Protein 1EMU (pdb70)

Nearest PDB structures (foldseek):
  1emu-assembly1_A  TM=1.008E+00  e=1.590E-19  Homo sapiens
  7y1p-assembly4_D  TM=9.997E-01  e=2.952E-17  Homo sapiens
  1dk8-assembly1_A-2  TM=9.848E-01  e=2.535E-17  Homo sapiens
  6c2y-assembly1_A  TM=7.657E-01  e=4.253E-05  Homo sapiens
  5he3-assembly1_A  TM=7.573E-01  e=3.843E-05  Bos taurus

Secondary structure (DSSP, 8-state):
-HHHHTTT-HHHHTTSHHHHHHHHHHHHHTT-THHHHHHHHHHHHHTS--SGGGHHHHHHHHHHHIIIIIISTTSHHHHTS-HHHHHHHHHHHHHT---TTTTHHHHHHHHHHIIIIIHHHHHTSHHHHHH-/--HHHHHHHHHHTS--

Structure (mmCIF, N/CA/C/O backbone):
data_1EMU
#
_entry.id   1EMU
#
_cell.length_a   30.600
_cell.length_b   69.980
_cell.length_c   71.960
_cell.angle_alpha   90.00
_cell.angle_beta   90.00
_cell.angle_gamma   90.00
#
_symmetry.space_group_name_H-M   'P 21 21 21'
#
loop_
_entity.id
_entity.type
_entity.pdbx_description
1 polymer AXIN
2 polymer 'ADENOMATOUS POLYPOSIS COLI PROTEIN'
3 non-polymer GLYCEROL
4 water water
#
loop_
_atom_site.group_PDB
_atom_site.id
_atom_site.type_symbol
_atom_site.label_atom_id
_atom_site.label_alt_id
_atom_site.label_comp_id
_atom_site.label_asym_id
_atom_site.label_entity_id
_atom_site.label_seq_id
_atom_site.pdbx_PDB_ins_code
_atom_site.Cartn_x
_atom_site.Cartn_y
_atom_site.Cartn_z
_atom_site.occupancy
_atom_site.B_iso_or_equiv
_atom_site.auth_seq_id
_atom_site.auth_comp_id
_atom_site.auth_asym_id
_atom_site.auth_atom_id
_atom_site.pdbx_PDB_model_num
ATOM 1 N N . PRO A 1 1 ? 19.116 23.255 73.839 1.00 41.62 117 PRO A N 1
ATOM 2 C CA . PRO A 1 1 ? 20.045 24.382 74.084 1.00 39.21 117 PRO A CA 1
ATOM 3 C C . PRO A 1 1 ? 19.772 25.492 73.077 1.00 37.76 117 PRO A C 1
ATOM 4 O O . PRO A 1 1 ? 19.757 25.257 71.872 1.00 35.36 117 PRO A O 1
ATOM 8 N N . PRO A 1 2 ? 19.554 26.722 73.562 1.00 35.84 118 PRO A N 1
ATOM 9 C CA . PRO A 1 2 ? 19.281 27.852 72.671 1.00 33.83 118 PRO A CA 1
ATOM 10 C C . PRO A 1 2 ? 20.251 27.985 71.497 1.00 31.09 118 PRO A C 1
ATOM 11 O O . PRO A 1 2 ? 19.826 28.144 70.355 1.00 27.90 118 PRO A O 1
ATOM 15 N N . TYR A 1 3 ? 21.549 27.917 71.787 1.00 27.75 119 TYR A N 1
ATOM 16 C CA . TYR A 1 3 ? 22.584 28.065 70.767 1.00 29.43 119 TYR A CA 1
ATOM 17 C C . TYR A 1 3 ? 22.430 27.111 69.594 1.00 29.01 119 TYR A C 1
ATOM 18 O O . TYR A 1 3 ? 22.839 27.419 68.467 1.00 26.49 119 TYR A O 1
ATOM 27 N N . LEU A 1 4 ? 21.840 25.951 69.852 1.00 27.92 120 LEU A N 1
ATOM 28 C CA . LEU A 1 4 ? 21.629 24.961 68.795 1.00 30.06 120 LEU A CA 1
ATOM 29 C C . LEU A 1 4 ? 20.463 25.364 67.915 1.00 27.64 120 LEU A C 1
ATOM 30 O O . LEU A 1 4 ? 20.466 25.135 66.703 1.00 29.01 120 LEU A O 1
ATOM 35 N N . LYS A 1 5 ? 19.461 25.959 68.536 1.00 25.08 121 LYS A N 1
ATOM 36 C CA . LYS A 1 5 ? 18.292 26.415 67.801 1.00 26.58 121 LYS A CA 1
ATOM 37 C C . LYS A 1 5 ? 18.683 27.554 66.858 1.00 24.70 121 LYS A C 1
ATOM 38 O O . LYS A 1 5 ? 18.145 27.671 65.758 1.00 26.17 121 LYS A O 1
ATOM 44 N N . TRP A 1 6 ? 19.625 28.390 67.284 1.00 22.30 122 TRP A N 1
ATOM 45 C CA . TRP A 1 6 ? 20.049 29.515 66.456 1.00 19.25 122 TRP A CA 1
ATOM 46 C C . TRP A 1 6 ? 20.664 29.065 65.135 1.00 20.20 122 TRP A C 1
ATOM 47 O O . TRP A 1 6 ? 20.661 29.815 64.156 1.00 19.86 122 TRP A O 1
ATOM 58 N N . ALA A 1 7 ? 21.191 27.844 65.104 1.00 19.38 123 ALA A N 1
ATOM 59 C CA . ALA A 1 7 ? 21.812 27.319 63.891 1.00 21.15 123 ALA A CA 1
ATOM 60 C C . ALA A 1 7 ? 20.784 26.677 62.962 1.00 24.69 123 ALA A C 1
ATOM 61 O O . ALA A 1 7 ? 21.118 26.256 61.857 1.00 25.94 123 ALA A O 1
ATOM 63 N N . GLU A 1 8 ? 19.533 26.616 63.410 1.00 24.75 124 GLU A N 1
ATOM 64 C CA . GLU A 1 8 ? 18.459 26.027 62.614 1.00 27.37 124 GLU A CA 1
ATOM 65 C C . GLU A 1 8 ? 17.692 27.052 61.777 1.00 27.38 124 GLU A C 1
ATOM 66 O O . GLU A 1 8 ? 17.062 26.696 60.780 1.00 25.19 124 GLU A O 1
ATOM 72 N N . SER A 1 9 ? 17.743 28.319 62.181 1.00 23.85 125 SER A N 1
ATOM 73 C CA . SER A 1 9 ? 17.064 29.390 61.449 1.00 22.94 125 SER A CA 1
ATOM 74 C C . SER A 1 9 ? 17.459 30.763 61.975 1.00 21.00 125 SER A C 1
ATOM 75 O O . SER A 1 9 ? 17.707 30.935 63.167 1.00 19.65 125 SER A O 1
ATOM 79 N N . LEU A 1 10 ? 17.512 31.739 61.078 1.00 22.73 126 LEU A N 1
ATOM 80 C CA . LEU A 1 10 ? 17.857 33.097 61.463 1.00 23.10 126 LEU A CA 1
ATOM 81 C C . LEU A 1 10 ? 16.776 33.649 62.393 1.00 24.29 126 LEU A C 1
ATOM 82 O O . LEU A 1 10 ? 17.062 34.440 63.299 1.00 25.32 126 LEU A O 1
ATOM 87 N N . HIS A 1 11 ? 15.536 33.231 62.164 1.00 25.19 127 HIS A N 1
ATOM 88 C CA . HIS A 1 11 ? 14.420 33.684 62.985 1.00 28.77 127 HIS A CA 1
ATOM 89 C C . HIS A 1 11 ? 14.536 33.202 64.422 1.00 25.72 127 HIS A C 1
ATOM 90 O O . HIS A 1 11 ? 14.097 33.875 65.348 1.00 23.32 127 HIS A O 1
ATOM 97 N N . SER A 1 12 ? 15.138 32.035 64.605 1.00 24.18 128 SER A N 1
ATOM 98 C CA . SER A 1 12 ? 15.332 31.502 65.944 1.00 25.64 128 SER A CA 1
ATOM 99 C C . SER A 1 12 ? 16.421 32.310 66.643 1.00 24.45 128 SER A C 1
ATOM 100 O O . SER A 1 12 ? 16.317 32.624 67.827 1.00 22.05 128 SER A O 1
ATOM 103 N N . LEU A 1 13 ? 17.466 32.651 65.897 1.00 22.86 129 LEU A N 1
ATOM 104 C CA . LEU A 1 13 ? 18.566 33.430 66.446 1.00 23.13 129 LEU A CA 1
ATOM 105 C C . LEU A 1 13 ? 18.080 34.802 66.895 1.00 23.52 129 LEU A C 1
ATOM 106 O O . LEU A 1 13 ? 18.368 35.238 68.011 1.00 24.96 129 LEU A O 1
ATOM 111 N N . LEU A 1 14 ? 17.328 35.469 66.026 1.00 20.95 130 LEU A N 1
ATOM 112 C CA . LEU A 1 14 ? 16.815 36.811 66.307 1.00 25.25 130 LEU A CA 1
ATOM 113 C C . LEU A 1 14 ? 15.618 36.868 67.254 1.00 24.52 130 LEU A C 1
ATOM 114 O O . LEU A 1 14 ? 15.034 37.933 67.465 1.00 23.76 130 LEU A O 1
ATOM 119 N N . ASP A 1 15 ? 15.251 35.727 67.824 1.00 27.02 131 ASP A N 1
ATOM 120 C CA . ASP A 1 15 ? 14.132 35.675 68.760 1.00 27.42 131 ASP A CA 1
ATOM 121 C C . ASP A 1 15 ? 14.668 35.430 70.165 1.00 26.90 131 ASP A C 1
ATOM 122 O O . ASP A 1 15 ? 13.912 35.217 71.111 1.00 25.72 131 ASP A O 1
ATOM 127 N N . ASP A 1 16 ? 15.990 35.479 70.282 1.00 25.50 132 ASP A N 1
ATOM 128 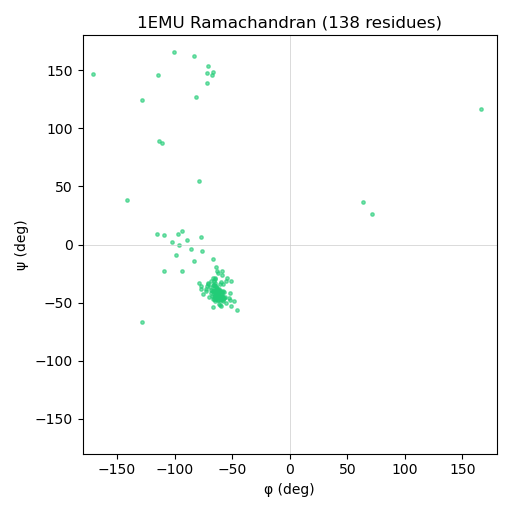C CA . ASP A 1 16 ? 16.687 35.257 71.539 1.00 26.91 132 ASP A CA 1
ATOM 129 C C . ASP A 1 16 ? 17.632 36.436 71.762 1.00 24.85 132 ASP A C 1
ATOM 130 O O . ASP A 1 16 ? 18.465 36.729 70.912 1.00 23.91 132 ASP A O 1
ATOM 135 N N . GLN A 1 17 ? 17.511 37.110 72.901 1.00 25.62 133 GLN A N 1
ATOM 136 C CA . GLN A 1 17 ? 18.368 38.256 73.174 1.00 26.34 133 GLN A CA 1
ATOM 137 C C . GLN A 1 17 ? 19.851 37.932 73.306 1.00 26.09 133 GLN A C 1
ATOM 138 O O . GLN A 1 17 ? 20.700 38.782 73.022 1.00 26.16 133 GLN A O 1
ATOM 144 N N . ASP A 1 18 ? 20.174 36.719 73.742 1.00 21.85 134 ASP A N 1
ATOM 145 C CA . ASP A 1 18 ? 21.575 36.332 73.853 1.00 22.75 134 ASP A CA 1
ATOM 146 C C . ASP A 1 18 ? 22.083 36.119 72.432 1.00 19.68 134 ASP A C 1
ATOM 147 O O . ASP A 1 18 ? 23.222 36.451 72.107 1.00 19.76 134 ASP A O 1
ATOM 152 N N . GLY A 1 19 ? 21.226 35.550 71.592 1.00 19.05 135 GLY A N 1
ATOM 153 C CA . GLY A 1 19 ? 21.603 35.305 70.213 1.00 19.71 135 GLY A CA 1
ATOM 154 C C . GLY A 1 19 ? 21.806 36.618 69.485 1.00 18.85 135 GLY A C 1
ATOM 155 O O . GLY A 1 19 ? 22.777 36.794 68.748 1.00 18.23 135 GLY A O 1
ATOM 156 N N . ILE A 1 20 ? 20.880 37.547 69.696 1.00 18.28 136 ILE A N 1
ATOM 157 C CA . ILE A 1 20 ? 20.956 38.858 69.060 1.00 19.36 136 ILE A CA 1
ATOM 158 C C . ILE A 1 20 ? 22.240 39.573 69.474 1.00 19.96 136 ILE A C 1
ATOM 159 O O . ILE A 1 20 ? 22.956 40.112 68.636 1.00 18.79 136 ILE A O 1
ATOM 164 N N . SER A 1 21 ? 22.528 39.572 70.773 1.00 19.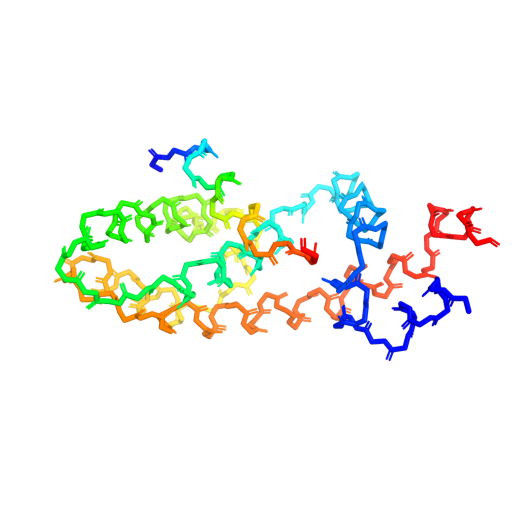05 137 SER A N 1
ATOM 165 C CA . SER A 1 21 ? 23.728 40.221 71.292 1.00 19.94 137 SER A CA 1
ATOM 166 C C . SER A 1 21 ? 25.008 39.659 70.682 1.00 18.92 137 SER A C 1
ATOM 167 O O . SER A 1 21 ? 25.888 40.415 70.267 1.00 19.67 137 SER A O 1
ATOM 170 N N . LEU A 1 22 ? 25.115 38.333 70.648 1.00 18.10 138 LEU A N 1
ATOM 171 C CA . LEU A 1 22 ? 26.287 37.673 70.083 1.00 20.86 138 LEU A CA 1
ATOM 172 C C . LEU A 1 22 ? 26.411 37.973 68.598 1.00 17.07 138 LEU A C 1
ATOM 173 O O . LEU A 1 22 ? 27.488 38.299 68.097 1.00 20.43 138 LEU A O 1
ATOM 178 N N . PHE A 1 23 ? 25.296 37.856 67.893 1.00 16.92 139 PHE A N 1
ATOM 179 C CA . PHE A 1 23 ? 25.302 38.102 66.463 1.00 15.15 139 PHE A CA 1
ATOM 180 C C . PHE A 1 23 ? 25.656 39.557 66.166 1.00 16.22 139 PHE A C 1
ATOM 181 O O . PHE A 1 23 ? 26.434 39.829 65.257 1.00 15.09 139 PHE A O 1
ATOM 189 N N . ARG A 1 24 ? 25.111 40.498 66.934 1.00 15.76 140 ARG A N 1
ATOM 190 C CA . ARG A 1 24 ? 25.434 41.895 66.673 1.00 16.55 140 ARG A CA 1
ATOM 191 C C . ARG A 1 24 ? 26.915 42.180 66.943 1.00 17.13 140 ARG A C 1
ATOM 192 O O . ARG A 1 24 ? 27.528 42.991 66.251 1.00 18.17 140 ARG A O 1
ATOM 200 N N . THR A 1 25 ? 27.488 41.518 67.946 1.00 16.16 141 THR A N 1
ATOM 201 C CA . THR A 1 25 ? 28.905 41.696 68.263 1.00 17.52 141 THR A CA 1
ATOM 202 C C . THR A 1 25 ? 29.733 41.259 67.053 1.00 18.08 141 THR A C 1
ATOM 203 O O . THR A 1 25 ? 30.678 41.937 66.642 1.00 15.74 141 THR A O 1
ATOM 207 N N . PHE A 1 26 ? 29.363 40.118 66.484 1.00 15.63 142 PHE A N 1
ATOM 208 C CA . PHE A 1 26 ? 30.036 39.591 65.306 1.00 17.30 142 PHE A CA 1
ATOM 209 C C . PHE A 1 26 ? 29.908 40.582 64.144 1.00 17.66 142 PHE A C 1
ATOM 210 O O . PHE A 1 26 ? 30.891 40.897 63.478 1.00 18.72 142 PHE A O 1
ATOM 218 N N . LEU A 1 27 ? 28.691 41.068 63.901 1.00 13.37 143 LEU A N 1
ATOM 219 C CA . LEU A 1 27 ? 28.458 42.011 62.814 1.00 14.42 143 LEU A CA 1
ATOM 220 C C . LEU A 1 27 ? 29.237 43.304 63.023 1.00 15.46 143 LEU A C 1
ATOM 221 O O . LEU A 1 27 ? 29.766 43.886 62.076 1.00 15.73 143 LEU A O 1
ATOM 226 N N . LYS A 1 28 ? 29.295 43.759 64.268 1.00 17.36 144 LYS A N 1
ATOM 227 C CA . LYS A 1 28 ? 30.017 44.984 64.576 1.00 18.45 144 LYS A CA 1
ATOM 228 C C . LYS A 1 28 ? 31.485 44.818 64.198 1.00 16.77 144 LYS A C 1
ATOM 229 O O . LYS A 1 28 ? 32.073 45.700 63.583 1.00 15.83 144 LYS A O 1
ATOM 235 N N . GLN A 1 29 ? 32.072 43.682 64.562 1.00 15.56 145 GLN A N 1
ATOM 236 C CA . GLN A 1 29 ? 33.474 43.438 64.253 1.00 20.26 145 GLN A CA 1
ATOM 237 C C . GLN A 1 29 ? 33.704 43.352 62.751 1.00 19.71 145 GLN A C 1
ATOM 238 O O . GLN A 1 29 ? 34.782 43.689 62.266 1.00 18.04 145 GLN A O 1
ATOM 244 N N . GLU A 1 30 ? 32.685 42.907 62.019 1.00 16.33 146 GLU A N 1
ATOM 245 C CA . GLU A 1 30 ? 32.775 42.793 60.567 1.00 17.73 146 GLU A CA 1
ATOM 246 C C . GLU A 1 30 ? 32.349 44.090 59.880 1.00 17.95 146 GLU A C 1
ATOM 247 O O . GLU A 1 30 ? 32.274 44.158 58.653 1.00 17.95 146 GLU A O 1
ATOM 253 N N . GLY A 1 31 ? 32.056 45.110 60.681 1.00 14.05 147 GLY A N 1
ATOM 254 C CA . GLY A 1 31 ? 31.666 46.400 60.138 1.00 13.53 147 GLY A CA 1
ATOM 255 C C . GLY A 1 31 ? 30.298 46.505 59.483 1.00 17.52 147 GLY A C 1
ATOM 256 O O . GLY A 1 31 ? 30.096 47.364 58.629 1.00 20.02 147 GLY A O 1
ATOM 257 N N . CYS A 1 32 ? 29.349 45.660 59.874 1.00 16.36 148 CYS A N 1
ATOM 258 C CA . CYS A 1 32 ? 28.021 45.729 59.268 1.00 17.17 148 CYS A CA 1
ATOM 259 C C . CYS A 1 32 ? 26.856 45.507 60.224 1.00 16.86 148 CYS A C 1
ATOM 260 O O . CYS A 1 32 ? 25.862 44.871 59.867 1.00 14.13 148 CYS A O 1
ATOM 263 N N . ALA A 1 33 ? 26.971 46.030 61.439 1.00 14.73 149 ALA A N 1
ATOM 264 C CA . ALA A 1 33 ? 25.895 45.884 62.414 1.00 17.77 149 ALA A CA 1
ATOM 265 C C . ALA A 1 33 ? 24.624 46.588 61.925 1.00 15.56 149 ALA A C 1
ATOM 266 O O . ALA A 1 33 ? 23.515 46.262 62.361 1.00 13.42 149 ALA A O 1
ATOM 268 N N . ASP A 1 34 ? 24.777 47.554 61.022 1.00 15.09 150 ASP A N 1
ATOM 269 C CA . ASP A 1 34 ? 23.615 48.274 60.491 1.00 14.92 150 ASP A CA 1
ATOM 270 C C . ASP A 1 34 ? 22.584 47.316 59.899 1.00 16.25 150 ASP A C 1
ATOM 271 O O . ASP A 1 34 ? 21.386 47.593 59.925 1.00 16.56 150 ASP A O 1
ATOM 276 N N . LEU A 1 35 ? 23.045 46.194 59.354 1.00 13.82 151 LEU A N 1
ATOM 277 C CA . LEU A 1 35 ? 22.126 45.227 58.762 1.00 16.52 151 LEU A CA 1
ATOM 278 C C . LEU A 1 35 ? 21.082 44.767 59.776 1.00 17.06 151 LEU A C 1
ATOM 279 O O . LEU A 1 35 ? 19.891 44.720 59.478 1.00 14.32 151 LEU A O 1
ATOM 284 N N . LEU A 1 36 ? 21.540 44.441 60.980 1.00 14.85 152 LEU A N 1
ATOM 285 C CA . LEU A 1 36 ? 20.654 43.961 62.033 1.00 14.59 152 LEU A CA 1
ATOM 286 C C . LEU A 1 36 ? 19.830 45.086 62.649 1.00 12.90 152 LEU A C 1
ATOM 287 O O . LEU A 1 36 ? 18.637 44.916 62.905 1.00 11.96 152 LEU A O 1
ATOM 292 N N . ASP A 1 37 ? 20.458 46.235 62.892 1.00 14.07 153 ASP A N 1
ATOM 293 C CA . ASP A 1 37 ? 19.737 47.372 63.465 1.00 15.78 153 ASP A CA 1
ATOM 294 C C . ASP A 1 37 ? 18.574 47.757 62.554 1.00 13.99 153 ASP A C 1
ATOM 295 O O . ASP A 1 37 ? 17.466 48.015 63.022 1.00 14.46 153 ASP A O 1
ATOM 300 N N . PHE A 1 38 ? 18.838 47.802 61.252 1.00 11.15 154 PHE A N 1
ATOM 301 C CA . PHE A 1 38 ? 17.810 48.154 60.273 1.00 13.34 154 PHE A CA 1
ATOM 302 C C . PHE A 1 38 ? 16.681 47.132 60.292 1.00 12.01 154 PHE A C 1
ATOM 303 O O . PHE A 1 38 ? 15.504 47.487 60.225 1.00 16.27 154 PHE A O 1
ATOM 311 N N . TRP A 1 39 ? 17.044 45.857 60.377 1.00 13.83 155 TRP A N 1
ATOM 312 C CA . TRP A 1 39 ? 16.050 44.795 60.393 1.00 15.00 155 TRP A CA 1
ATOM 313 C C . TRP A 1 39 ? 15.087 45.011 61.556 1.00 15.91 155 TRP A C 1
ATOM 314 O O . TRP A 1 39 ? 13.868 44.935 61.392 1.00 12.60 155 TRP A O 1
ATOM 325 N N . PHE A 1 40 ? 15.630 45.286 62.737 1.00 16.12 156 PHE A N 1
ATOM 326 C CA . PHE A 1 40 ? 14.774 45.512 63.897 1.00 12.52 156 PHE A CA 1
ATOM 327 C C . PHE A 1 40 ? 14.016 46.824 63.811 1.00 15.22 156 PHE A C 1
ATOM 328 O O . PHE A 1 40 ? 12.890 46.922 64.299 1.00 14.56 156 PHE A O 1
ATOM 336 N N . ALA A 1 41 ? 14.627 47.836 63.198 1.00 10.81 157 ALA A N 1
ATOM 337 C CA . ALA A 1 41 ? 13.961 49.128 63.061 1.00 14.30 157 ALA A CA 1
ATOM 338 C C . ALA A 1 41 ? 12.706 49.004 62.198 1.00 15.42 157 ALA A C 1
ATOM 339 O O . ALA A 1 41 ? 11.689 49.643 62.477 1.00 13.95 157 ALA A O 1
ATOM 341 N N . CYS A 1 42 ? 12.773 48.194 61.143 1.00 13.18 158 CYS A N 1
ATOM 342 C CA . CYS A 1 42 ? 11.609 48.021 60.275 1.00 16.52 158 CYS A CA 1
ATOM 343 C C . CYS A 1 42 ? 10.490 47.354 61.067 1.00 16.41 158 CYS A C 1
ATOM 344 O O . CYS A 1 42 ? 9.327 47.759 60.990 1.00 17.94 158 CYS A O 1
ATOM 347 N N . THR A 1 43 ? 10.850 46.336 61.838 1.00 14.08 159 THR A N 1
ATOM 348 C CA . THR A 1 43 ? 9.879 45.623 62.658 1.00 17.03 159 THR A CA 1
ATOM 349 C C . THR A 1 43 ? 9.245 46.578 63.672 1.00 18.00 159 THR A C 1
ATOM 350 O O . THR A 1 43 ? 8.026 46.565 63.875 1.00 16.37 159 THR A O 1
ATOM 354 N N . GLY A 1 44 ? 10.073 47.407 64.306 1.00 14.13 160 GLY A N 1
ATOM 355 C CA . GLY A 1 44 ? 9.559 48.353 65.286 1.00 18.03 160 GLY A CA 1
ATOM 356 C C . GLY A 1 44 ? 8.645 49.392 64.659 1.00 21.08 160 GLY A C 1
ATOM 357 O O . GLY A 1 44 ? 7.618 49.773 65.230 1.00 17.62 160 GLY A O 1
ATOM 358 N N . PHE A 1 45 ? 9.016 49.862 63.475 1.00 19.15 161 PHE A N 1
ATOM 359 C CA . PHE A 1 45 ? 8.205 50.853 62.788 1.00 17.19 161 PHE A CA 1
ATOM 360 C C . PHE A 1 45 ? 6.851 50.266 62.413 1.00 14.92 161 PHE A C 1
ATOM 361 O O . PHE A 1 45 ? 5.803 50.869 62.658 1.00 16.73 161 PHE A O 1
ATOM 369 N N . ARG A 1 46 ? 6.883 49.082 61.818 1.00 12.60 162 ARG A N 1
ATOM 370 C CA . ARG A 1 46 ? 5.663 48.429 61.369 1.00 16.70 162 ARG A CA 1
ATOM 371 C C . ARG A 1 46 ? 4.627 48.179 62.463 1.00 17.69 162 ARG A C 1
ATOM 372 O O . ARG A 1 46 ? 3.427 48.245 62.193 1.00 17.91 162 ARG A O 1
ATOM 380 N N . LYS A 1 47 ? 5.071 47.900 63.690 1.00 15.76 163 LYS A N 1
ATOM 381 C CA . LYS A 1 47 ? 4.125 47.630 64.775 1.00 17.29 163 LYS A CA 1
ATOM 382 C C . LYS A 1 47 ? 3.431 48.870 65.338 1.00 20.03 163 LYS A C 1
ATOM 383 O O . LYS A 1 47 ? 2.546 48.758 66.184 1.00 18.37 163 LYS A O 1
ATOM 389 N N . LEU A 1 48 ? 3.828 50.050 64.874 1.00 18.61 164 LEU A N 1
ATOM 390 C CA . LEU A 1 48 ? 3.193 51.281 65.329 1.00 19.98 164 LEU A CA 1
ATOM 391 C C . L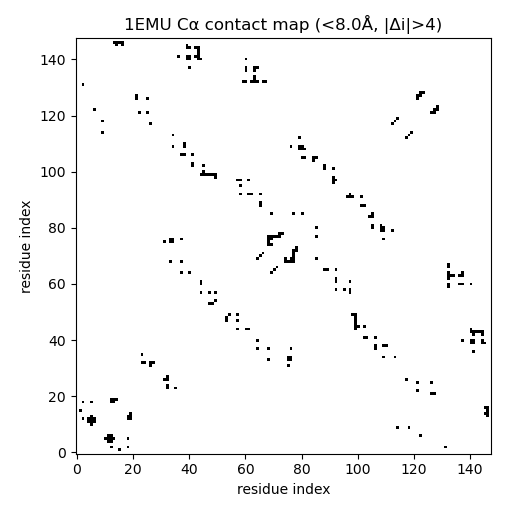EU A 1 48 ? 1.908 51.439 64.525 1.00 21.23 164 LEU A C 1
ATOM 392 O O . LEU A 1 48 ? 1.930 51.390 63.294 1.00 20.56 164 LEU A O 1
ATOM 397 N N . GLU A 1 49 ? 0.791 51.624 65.215 1.00 21.59 165 GLU A N 1
ATOM 398 C CA . GLU A 1 49 ? -0.486 51.778 64.530 1.00 23.56 165 GLU A CA 1
ATOM 399 C C . GLU A 1 49 ? -0.611 53.120 63.829 1.00 20.44 165 GLU A C 1
ATOM 400 O O . GLU A 1 49 ? -0.217 54.151 64.371 1.00 18.88 165 GLU A O 1
ATOM 406 N N . PRO A 1 50 ? -1.179 53.123 62.610 1.00 21.04 166 PRO A N 1
ATOM 407 C CA . PRO A 1 50 ? -1.372 54.327 61.801 1.00 22.61 166 PRO A CA 1
ATOM 408 C C . PRO A 1 50 ? -2.564 55.186 62.217 1.00 24.61 166 PRO A C 1
ATOM 409 O O . PRO A 1 50 ? -3.427 55.479 61.392 1.00 26.62 166 PRO A O 1
ATOM 413 N N . CYS A 1 51 ? -2.621 55.574 63.485 1.00 25.44 167 CYS A N 1
ATOM 414 C CA . CYS A 1 51 ? -3.710 56.419 63.974 1.00 25.73 167 CYS A CA 1
ATOM 415 C C . CYS A 1 51 ? -3.226 57.863 64.062 1.00 26.84 167 CYS A C 1
ATOM 416 O O . CYS A 1 51 ? -2.024 58.124 64.002 1.00 21.07 167 CYS A O 1
ATOM 419 N N . ASP A 1 52 ? -4.156 58.808 64.202 1.00 25.75 168 ASP A N 1
ATOM 420 C CA . ASP A 1 52 ? -3.791 60.226 64.290 1.00 26.98 168 ASP A CA 1
ATOM 421 C C . ASP A 1 52 ? -2.751 60.533 65.361 1.00 23.85 168 ASP A C 1
ATOM 422 O O . ASP A 1 52 ? -1.800 61.266 65.126 1.00 22.18 168 ASP A O 1
ATOM 427 N N . SER A 1 53 ? -2.958 59.978 66.546 1.00 24.58 169 SER A N 1
ATOM 428 C CA . SER A 1 53 ? -2.061 60.208 67.669 1.00 25.12 169 SER A CA 1
ATOM 429 C C . SER A 1 53 ? -0.611 59.783 67.420 1.00 23.69 169 SER A C 1
ATOM 430 O O . SER A 1 53 ? 0.305 60.324 68.036 1.00 24.68 169 SER A O 1
ATOM 434 N N . ASN A 1 54 ? -0.407 58.817 66.526 1.00 21.07 170 ASN A N 1
ATOM 435 C CA . ASN A 1 54 ? 0.941 58.327 66.209 1.00 22.01 170 ASN A CA 1
ATOM 436 C C . ASN A 1 54 ? 1.531 58.934 64.934 1.00 22.27 170 ASN A C 1
ATOM 437 O O . ASN A 1 54 ? 2.703 58.729 64.638 1.00 20.29 170 ASN A O 1
ATOM 442 N N . GLU A 1 55 ? 0.714 59.666 64.184 1.00 25.85 171 GLU A N 1
ATOM 443 C CA . GLU A 1 55 ? 1.143 60.256 62.915 1.00 27.15 171 GLU A CA 1
ATOM 444 C C . GLU A 1 55 ? 2.504 60.963 62.919 1.00 27.96 171 GLU A C 1
ATOM 445 O O . GLU A 1 55 ? 3.391 60.629 62.131 1.00 23.78 171 GLU A O 1
ATOM 451 N N . GLU A 1 56 ? 2.667 61.941 63.804 1.00 27.39 172 GLU A N 1
ATOM 452 C CA . GLU A 1 56 ? 3.919 62.679 63.876 1.00 27.55 172 GLU A CA 1
ATOM 453 C C . GLU A 1 56 ? 5.109 61.797 64.252 1.00 25.91 172 GLU A C 1
ATOM 454 O O . GLU A 1 56 ? 6.186 61.929 63.670 1.00 25.11 172 GLU A O 1
ATOM 460 N N . LYS A 1 57 ? 4.922 60.898 65.215 1.00 21.65 173 LYS A N 1
ATOM 461 C CA . LYS A 1 57 ? 6.012 60.010 65.611 1.00 21.96 173 LYS A CA 1
ATOM 462 C C . LYS A 1 57 ? 6.391 59.090 64.451 1.00 21.81 173 LYS A C 1
ATOM 463 O O . LYS A 1 57 ? 7.574 58.877 64.165 1.00 19.02 173 LYS A O 1
ATOM 469 N N . ARG A 1 58 ? 5.383 58.544 63.780 1.00 18.99 174 ARG A N 1
ATOM 470 C CA . ARG A 1 58 ? 5.639 57.646 62.665 1.00 19.95 174 ARG A CA 1
ATOM 471 C C . ARG A 1 58 ? 6.377 58.321 61.511 1.00 18.92 174 ARG A C 1
ATOM 472 O O . ARG A 1 58 ? 7.281 57.727 60.922 1.00 19.76 174 ARG A O 1
ATOM 480 N N . LEU A 1 59 ? 6.007 59.557 61.189 1.00 17.90 175 LEU A N 1
ATOM 481 C CA . LEU A 1 59 ? 6.680 60.274 60.105 1.00 19.86 175 LEU A CA 1
ATOM 482 C C . LEU A 1 59 ? 8.144 60.539 60.461 1.00 20.11 175 LEU A C 1
ATOM 483 O O . LEU A 1 59 ? 9.039 60.343 59.632 1.00 18.32 175 LEU A O 1
ATOM 488 N N . LYS A 1 60 ? 8.388 60.984 61.692 1.00 20.25 176 LYS A N 1
ATOM 489 C CA . LYS A 1 60 ? 9.750 61.250 62.151 1.00 22.90 176 LYS A CA 1
ATOM 490 C C . LYS A 1 60 ? 10.572 59.964 62.149 1.00 21.96 176 LYS A C 1
ATOM 491 O O . LYS A 1 60 ? 11.763 59.973 61.828 1.00 19.82 176 LYS A O 1
ATOM 497 N N . LEU A 1 61 ? 9.940 58.855 62.518 1.00 19.67 177 LEU A N 1
ATOM 498 C CA . LEU A 1 61 ? 10.641 57.577 62.546 1.00 18.81 177 LEU A CA 1
ATOM 499 C C . LEU A 1 61 ? 10.960 57.097 61.131 1.00 17.93 177 LEU A C 1
ATOM 500 O O . LEU A 1 61 ? 12.074 56.646 60.850 1.00 18.95 177 LEU A O 1
ATOM 505 N N . ALA A 1 62 ? 9.979 57.194 60.240 1.00 16.15 178 ALA A N 1
ATOM 506 C CA . ALA A 1 62 ? 10.174 56.776 58.856 1.00 16.69 178 ALA A CA 1
ATOM 507 C C . ALA A 1 62 ? 11.323 57.578 58.252 1.00 16.46 178 ALA A C 1
ATOM 508 O O . ALA A 1 62 ? 12.189 57.025 57.580 1.00 13.31 178 ALA A O 1
ATOM 510 N N . ARG A 1 63 ? 11.333 58.884 58.501 1.00 16.14 179 ARG A N 1
ATOM 511 C CA . ARG A 1 63 ? 12.394 59.744 57.983 1.00 19.51 179 ARG A CA 1
ATOM 512 C C . ARG A 1 63 ? 13.753 59.345 58.542 1.00 17.00 179 ARG A C 1
ATOM 513 O O . ARG A 1 63 ? 14.746 59.319 57.816 1.00 16.59 179 ARG A O 1
ATOM 521 N N . ALA A 1 64 ? 13.791 59.044 59.839 1.00 16.54 180 ALA A N 1
ATOM 522 C CA . ALA A 1 64 ? 15.032 58.646 60.505 1.00 17.86 180 ALA A CA 1
ATOM 523 C C . ALA A 1 64 ? 15.638 57.371 59.899 1.00 18.37 180 ALA A C 1
ATOM 524 O O . ALA A 1 64 ? 16.847 57.296 59.660 1.00 16.66 180 ALA A O 1
ATOM 526 N N . ILE A 1 65 ? 14.795 56.366 59.679 1.00 14.31 181 ILE A N 1
ATOM 527 C CA . ILE A 1 65 ? 15.234 55.105 59.097 1.00 15.35 181 ILE A CA 1
ATOM 528 C C . ILE A 1 65 ? 15.732 55.376 57.678 1.00 16.12 181 ILE A C 1
ATOM 529 O O . ILE A 1 65 ? 16.783 54.883 57.264 1.00 14.92 181 ILE A O 1
ATOM 534 N N . TYR A 1 66 ? 14.967 56.169 56.938 1.00 17.73 182 TYR A N 1
ATOM 535 C CA . TYR A 1 66 ? 15.337 56.526 55.574 1.00 18.21 182 TYR A CA 1
ATOM 536 C C . TYR A 1 66 ? 16.679 57.252 55.559 1.00 20.86 182 TYR A C 1
ATOM 537 O O . TYR A 1 66 ? 17.591 56.851 54.830 1.00 19.35 182 TYR A O 1
ATOM 546 N N . ARG A 1 67 ? 16.799 58.311 56.356 1.00 20.31 183 ARG A N 1
ATOM 547 C CA . ARG A 1 67 ? 18.035 59.083 56.394 1.00 21.09 183 ARG A CA 1
ATOM 548 C C . ARG A 1 67 ? 19.267 58.261 56.759 1.00 21.91 183 ARG A C 1
ATOM 549 O O . ARG A 1 67 ? 20.302 58.379 56.108 1.00 21.67 183 ARG A O 1
ATOM 557 N N . LYS A 1 68 ? 19.177 57.429 57.790 1.00 21.30 184 LYS A N 1
ATOM 558 C CA . LYS A 1 68 ? 20.349 56.645 58.169 1.00 22.91 184 LYS A CA 1
ATOM 559 C C . LYS A 1 68 ? 20.694 55.431 57.311 1.00 22.18 184 LYS A C 1
ATOM 560 O O . LYS A 1 68 ? 21.869 55.174 57.066 1.00 22.64 184 LYS A O 1
ATOM 566 N N . TYR A 1 69 ? 19.690 54.697 56.840 1.00 17.76 185 TYR A N 1
ATOM 567 C CA . TYR A 1 69 ? 19.959 53.474 56.083 1.00 18.95 185 TYR A CA 1
ATOM 568 C C . TYR A 1 69 ? 19.664 53.470 54.590 1.00 21.60 185 TYR A C 1
ATOM 569 O O . TYR A 1 69 ? 20.242 52.675 53.840 1.00 22.76 185 TYR A O 1
ATOM 578 N N . ILE A 1 70 ? 18.775 54.353 54.154 1.00 20.87 186 ILE A N 1
ATOM 579 C CA . ILE A 1 70 ? 18.403 54.385 52.751 1.00 23.84 186 ILE A CA 1
ATOM 580 C C . ILE A 1 70 ? 18.983 55.536 51.949 1.00 26.99 186 ILE A C 1
ATOM 581 O O . ILE A 1 70 ? 19.492 55.317 50.861 1.00 27.46 186 ILE A O 1
ATOM 586 N N A LEU A 1 71 ? 18.959 56.751 52.502 0.50 28.01 187 LEU A N 1
ATOM 587 N N B LEU A 1 71 ? 18.845 56.765 52.467 0.50 28.45 187 LEU A N 1
ATOM 588 C CA A LEU A 1 71 ? 19.475 57.931 51.807 0.50 32.80 187 LEU A CA 1
ATOM 589 C CA B LEU A 1 71 ? 19.357 57.953 51.782 0.50 32.67 187 LEU A CA 1
ATOM 590 C C A LEU A 1 71 ? 20.789 57.730 51.043 0.50 34.49 187 LEU A C 1
ATOM 591 C C B LEU A 1 71 ? 20.743 57.600 51.298 0.50 34.78 187 LEU A C 1
ATOM 592 O O A LEU A 1 71 ? 20.773 57.333 49.877 0.50 34.56 187 LEU A O 1
ATOM 593 O O B LEU A 1 71 ? 21.200 58.052 50.246 0.50 33.02 187 LEU A O 1
ATOM 602 N N A ASP A 1 72 ? 21.919 58.016 51.686 0.50 35.44 188 ASP A N 1
ATOM 603 N N B ASP A 1 72 ? 21.403 56.777 52.099 0.50 36.49 188 ASP A N 1
ATOM 6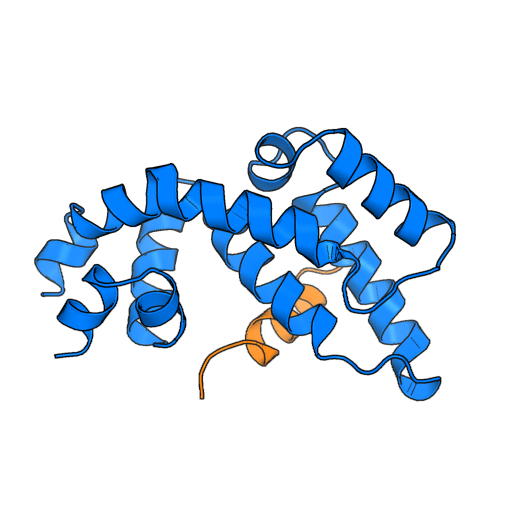04 C CA A ASP A 1 72 ? 23.214 57.864 51.027 0.50 37.16 188 ASP A CA 1
ATOM 605 C CA B ASP A 1 72 ? 22.722 56.298 51.770 0.50 39.96 188 ASP A CA 1
ATOM 606 C C A ASP A 1 72 ? 23.375 56.436 50.534 0.50 35.42 188 ASP A C 1
ATOM 607 C C B ASP A 1 72 ? 22.597 55.596 50.430 0.50 41.16 188 ASP A C 1
ATOM 608 O O A ASP A 1 72 ? 23.319 55.484 51.314 0.50 32.54 188 ASP A O 1
ATOM 609 O O B ASP A 1 72 ? 21.509 55.226 49.999 0.50 43.73 188 ASP A O 1
ATOM 618 N N A ASN A 1 73 ? 23.585 56.298 49.231 0.50 34.92 189 ASN A N 1
ATOM 619 N N B ASN A 1 73 ? 23.728 55.453 49.768 0.50 40.22 189 ASN A N 1
ATOM 620 C CA A ASN A 1 73 ? 23.739 54.992 48.611 0.50 36.29 189 ASN A CA 1
ATOM 621 C CA B ASN A 1 73 ? 23.847 54.745 48.505 0.50 39.33 189 ASN A CA 1
ATOM 622 C C A ASN A 1 73 ? 25.109 54.362 48.859 0.50 36.00 189 ASN A C 1
ATOM 623 C C B ASN A 1 73 ? 25.254 54.227 48.733 0.50 38.49 189 ASN A C 1
ATOM 624 O O A ASN A 1 73 ? 25.562 53.537 48.068 0.50 38.79 189 ASN A O 1
ATOM 625 O O B ASN A 1 73 ? 25.811 53.461 47.952 0.50 40.66 189 ASN A O 1
ATOM 634 N N A ASN A 1 74 ? 25.766 54.739 49.954 0.50 35.11 190 ASN A N 1
ATOM 635 N N B ASN A 1 74 ? 25.775 54.657 49.879 0.50 37.33 190 ASN A N 1
ATOM 636 C CA A ASN A 1 74 ? 27.079 54.180 50.266 0.50 33.96 190 ASN A CA 1
ATOM 637 C CA B ASN A 1 74 ? 27.110 54.369 50.371 0.50 36.14 190 ASN A CA 1
ATOM 638 C C A ASN A 1 74 ? 27.070 53.267 51.490 0.50 34.31 190 ASN A C 1
ATOM 639 C C B ASN A 1 74 ? 27.129 53.384 51.542 0.50 35.38 190 ASN A C 1
ATOM 640 O O A ASN A 1 74 ? 27.928 52.394 51.613 0.50 35.17 190 ASN A O 1
ATOM 641 O O B ASN A 1 74 ? 28.042 52.567 51.665 0.50 35.27 190 ASN A O 1
ATOM 650 N N . GLY A 1 75 ? 26.116 53.471 52.400 1.00 34.30 191 GLY A N 1
ATOM 651 C CA . GLY A 1 75 ? 26.038 52.610 53.574 1.00 29.60 191 GLY A CA 1
ATOM 652 C C . GLY A 1 75 ? 25.758 51.167 53.189 1.00 25.37 191 GLY A C 1
ATOM 653 O O . GLY A 1 75 ? 25.247 50.914 52.099 1.00 22.87 191 GLY A O 1
ATOM 654 N N . ILE A 1 76 ? 26.065 50.215 54.068 1.00 23.40 192 ILE A N 1
ATOM 655 C CA . ILE A 1 76 ? 25.847 48.812 53.722 1.00 24.78 192 ILE A CA 1
ATOM 656 C C . ILE A 1 76 ? 24.388 48.446 53.448 1.00 20.72 192 ILE A C 1
ATOM 657 O O . ILE A 1 76 ? 24.111 47.679 52.532 1.00 21.61 192 ILE A O 1
ATOM 662 N N . VAL A 1 77 ? 23.452 48.992 54.219 1.00 20.29 193 VAL A N 1
ATOM 663 C CA . VAL A 1 77 ? 22.043 48.683 53.979 1.00 18.33 193 VAL A CA 1
ATOM 664 C C . VAL A 1 77 ? 21.637 49.214 52.611 1.00 22.00 193 VAL A C 1
ATOM 665 O O . VAL A 1 77 ? 21.015 48.507 51.819 1.00 20.29 193 VAL A O 1
ATOM 669 N N . SER A 1 78 ? 22.004 50.459 52.327 1.00 24.89 194 SER A N 1
ATOM 670 C CA . SER A 1 78 ? 21.667 51.055 51.044 1.00 28.21 194 SER A CA 1
ATOM 671 C C . SER A 1 78 ? 22.265 50.267 49.885 1.00 27.80 194 SER A C 1
ATOM 672 O O . SER A 1 78 ? 21.613 50.087 48.854 1.00 29.97 194 SER A O 1
ATOM 675 N N . ARG A 1 79 ? 23.500 49.801 50.058 1.00 27.49 195 ARG A N 1
ATOM 676 C CA . ARG A 1 79 ? 24.186 49.028 49.022 1.00 27.32 195 ARG A CA 1
ATOM 677 C C . ARG A 1 79 ? 23.523 47.677 48.787 1.00 26.54 195 ARG A C 1
ATOM 678 O O . ARG A 1 79 ? 23.587 47.132 47.686 1.00 25.68 195 ARG A O 1
ATOM 686 N N . GLN A 1 80 ? 22.900 47.135 49.829 1.00 22.81 196 GLN A N 1
ATOM 687 C CA . GLN A 1 80 ? 22.265 45.824 49.743 1.00 22.84 196 GLN A CA 1
ATOM 688 C C . GLN A 1 80 ? 20.763 45.844 49.471 1.00 24.00 196 GLN A C 1
ATOM 689 O O . GLN A 1 80 ? 20.103 44.812 49.553 1.00 25.39 196 GLN A O 1
ATOM 695 N N . THR A 1 81 ? 20.221 47.016 49.163 1.00 24.12 197 THR A N 1
ATOM 696 C CA . THR A 1 81 ? 18.800 47.125 48.853 1.00 23.14 197 THR A CA 1
ATOM 697 C C . THR A 1 81 ? 18.686 47.529 47.385 1.00 21.77 197 THR A C 1
ATOM 698 O O . THR A 1 81 ? 19.524 48.266 46.877 1.00 21.66 197 THR A O 1
ATOM 704 N N . LYS A 1 82 ? 17.650 47.046 46.707 1.00 21.60 198 LYS A N 1
ATOM 705 C CA . LYS A 1 82 ? 17.461 47.343 45.287 1.00 24.30 198 LYS A CA 1
ATOM 706 C C . LYS A 1 82 ? 17.042 48.776 44.962 1.00 24.72 198 LYS A C 1
ATOM 707 O O . LYS A 1 82 ? 16.325 49.418 45.728 1.00 20.92 198 LYS A O 1
ATOM 713 N N . PRO A 1 83 ? 17.478 49.289 43.800 1.00 24.45 199 PRO 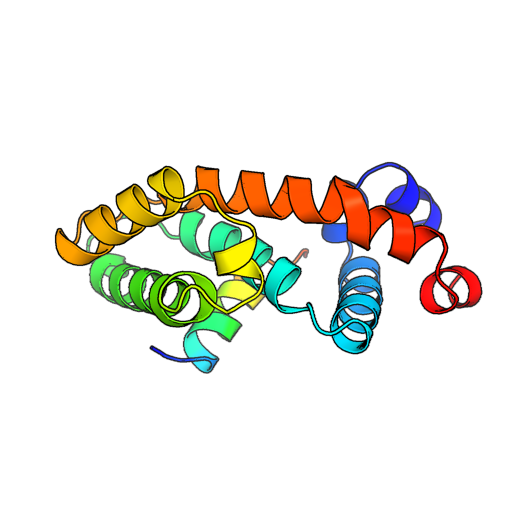A N 1
ATOM 714 C CA . PRO A 1 83 ? 17.143 50.651 43.370 1.00 24.72 199 PRO A CA 1
ATOM 715 C C . PRO A 1 83 ? 15.639 50.942 43.431 1.00 24.59 199 PRO A C 1
ATOM 716 O O . PRO A 1 83 ? 15.218 51.928 44.036 1.00 25.50 199 PRO A O 1
ATOM 720 N N . ALA A 1 84 ? 14.838 50.082 42.806 1.00 23.80 200 ALA A N 1
ATOM 721 C CA . ALA A 1 84 ? 13.385 50.252 42.793 1.00 23.85 200 ALA A CA 1
ATOM 722 C C . ALA A 1 84 ? 12.800 50.217 44.204 1.00 23.74 200 ALA A C 1
ATOM 723 O O . ALA A 1 84 ? 11.813 50.892 44.495 1.00 24.60 200 ALA A O 1
ATOM 725 N N . THR A 1 85 ? 13.403 49.418 45.074 1.00 22.99 201 THR A N 1
ATOM 726 C CA . THR A 1 85 ? 12.939 49.320 46.450 1.00 20.99 201 THR A CA 1
ATOM 727 C C . THR A 1 85 ? 13.188 50.654 47.152 1.00 21.00 201 THR A C 1
ATOM 728 O O . THR A 1 85 ? 12.300 51.188 47.819 1.00 19.27 201 THR A O 1
ATOM 732 N N . LYS A 1 86 ? 14.392 51.197 46.994 1.00 19.46 202 LYS A N 1
ATOM 733 C CA . LYS A 1 86 ? 14.719 52.478 47.615 1.00 20.95 202 LYS A CA 1
ATOM 734 C C . LYS A 1 86 ? 13.873 53.599 47.012 1.00 21.88 202 LYS A C 1
ATOM 735 O O . LYS A 1 86 ? 13.440 54.511 47.718 1.00 20.37 202 LYS A O 1
ATOM 741 N N . SER A 1 87 ? 13.624 53.524 45.708 1.00 22.02 203 SER A N 1
ATOM 742 C CA . SER A 1 87 ? 12.806 54.536 45.042 1.00 20.80 203 SER A CA 1
ATOM 743 C C . SER A 1 87 ? 11.421 54.614 45.683 1.00 22.34 203 SER A C 1
ATOM 744 O O . SER A 1 87 ? 10.936 55.702 46.009 1.00 23.40 203 SER A O 1
ATOM 748 N N . PHE A 1 88 ? 10.791 53.456 45.863 1.00 20.29 204 PHE A N 1
ATOM 749 C CA . PHE A 1 88 ? 9.463 53.385 46.462 1.00 21.02 204 PHE A CA 1
ATOM 750 C C . PHE A 1 88 ? 9.475 53.989 47.862 1.00 20.73 204 PHE A C 1
ATOM 751 O O . PHE A 1 88 ? 8.583 54.758 48.221 1.00 17.08 204 PHE A O 1
ATOM 759 N N . ILE A 1 89 ? 10.482 53.630 48.653 1.00 17.91 205 ILE A N 1
ATOM 760 C CA . ILE A 1 89 ? 10.590 54.159 50.006 1.00 16.85 205 ILE A CA 1
ATOM 761 C C . ILE A 1 89 ? 10.724 55.686 49.975 1.00 19.45 205 ILE A C 1
ATOM 762 O O . ILE A 1 89 ? 10.052 56.382 50.728 1.00 19.19 205 ILE A O 1
ATOM 767 N N . LYS A 1 90 ? 11.573 56.207 49.092 1.00 20.14 206 LYS A N 1
ATOM 768 C CA . LYS A 1 90 ? 11.750 57.657 48.991 1.00 20.17 206 LYS A CA 1
ATOM 769 C C . LYS A 1 90 ? 10.418 58.330 48.673 1.00 19.56 206 LYS A C 1
ATOM 770 O O . LYS A 1 90 ? 10.096 59.380 49.227 1.00 19.24 206 LYS A O 1
ATOM 776 N N . GLY A 1 91 ? 9.651 57.711 47.782 1.00 21.22 207 GLY A N 1
ATOM 777 C CA . GLY A 1 91 ? 8.359 58.250 47.398 1.00 19.88 207 GLY A CA 1
ATOM 778 C C . GLY A 1 91 ? 7.400 58.323 48.569 1.00 20.43 207 GLY A C 1
ATOM 779 O O . GLY A 1 91 ? 6.667 59.298 48.720 1.00 17.51 207 GLY A O 1
ATOM 780 N N . CYS A 1 92 ? 7.394 57.285 49.400 1.00 18.31 208 CYS A N 1
ATOM 781 C CA . CYS A 1 92 ? 6.517 57.258 50.567 1.00 18.13 208 CYS A CA 1
ATOM 782 C C . CYS A 1 92 ? 6.892 58.397 51.506 1.00 17.60 208 CYS A C 1
ATOM 783 O O . CYS A 1 92 ? 6.029 59.097 52.029 1.00 18.28 208 CYS A O 1
ATOM 786 N N . ILE A 1 93 ? 8.191 58.575 51.714 1.00 16.31 209 ILE A N 1
ATOM 787 C CA . ILE A 1 93 ? 8.687 59.626 52.592 1.00 15.31 209 ILE A CA 1
ATOM 788 C C . ILE A 1 93 ? 8.287 61.024 52.104 1.00 18.47 209 ILE A C 1
ATOM 789 O O . ILE A 1 93 ? 7.737 61.819 52.863 1.00 17.85 209 ILE A O 1
ATOM 794 N N . MET A 1 94 ? 8.561 61.313 50.834 1.00 18.89 210 MET A N 1
ATOM 795 C CA . MET A 1 94 ? 8.255 62.625 50.258 1.00 20.68 210 MET A CA 1
ATOM 796 C C . MET A 1 94 ? 6.766 62.948 50.163 1.00 21.06 210 MET A C 1
ATOM 797 O O . MET A 1 94 ? 6.369 64.107 50.305 1.00 22.19 210 MET A O 1
ATOM 802 N N . LYS A 1 95 ? 5.948 61.933 49.901 1.00 18.94 211 LYS A N 1
ATOM 803 C CA . LYS A 1 95 ? 4.502 62.128 49.803 1.00 20.06 211 LYS A CA 1
ATOM 804 C C . LYS A 1 95 ? 3.874 62.116 51.187 1.00 21.79 211 LYS A C 1
ATOM 805 O O . LYS A 1 95 ? 2.723 62.515 51.363 1.00 18.73 211 LYS A O 1
ATOM 811 N N . GLN A 1 96 ? 4.646 61.656 52.166 1.00 19.22 212 GLN A N 1
ATOM 812 C CA . GLN A 1 96 ? 4.179 61.536 53.540 1.00 19.90 212 GLN A CA 1
ATOM 813 C C . GLN A 1 96 ? 3.038 60.529 53.601 1.00 19.81 212 GLN A C 1
ATOM 814 O O . GLN A 1 96 ? 2.064 60.696 54.337 1.00 18.82 212 GLN A O 1
ATOM 820 N N . LEU A 1 97 ? 3.168 59.488 52.786 1.00 16.24 213 LEU A N 1
ATOM 821 C CA . LEU A 1 97 ? 2.205 58.393 52.759 1.00 21.64 213 LEU A CA 1
ATOM 822 C C . LEU A 1 97 ? 3.043 57.237 53.271 1.00 21.30 213 LEU A C 1
ATOM 823 O O . LEU A 1 97 ? 3.693 56.532 52.501 1.00 20.41 213 LEU A O 1
ATOM 828 N N . ILE A 1 98 ? 3.048 57.062 54.584 1.00 20.36 214 ILE A N 1
ATOM 829 C CA . ILE A 1 98 ? 3.866 56.021 55.179 1.00 23.82 214 ILE A CA 1
ATOM 830 C C . ILE A 1 98 ? 3.085 54.861 55.779 1.00 24.39 214 ILE A C 1
ATOM 831 O O . ILE A 1 98 ? 2.756 54.844 56.965 1.00 23.75 214 ILE A O 1
ATOM 836 N N . ASP A 1 99 ? 2.785 53.886 54.934 1.00 22.06 215 ASP A N 1
ATOM 837 C CA . ASP A 1 99 ? 2.059 52.712 55.372 1.00 21.13 215 ASP A CA 1
ATOM 838 C C . ASP A 1 99 ? 2.958 51.910 56.317 1.00 18.54 215 ASP A C 1
ATOM 839 O O . ASP A 1 99 ? 4.177 51.877 56.149 1.00 17.43 215 ASP A O 1
ATOM 844 N N . PRO A 1 100 ? 2.371 51.261 57.332 1.00 17.62 216 PRO A N 1
ATOM 845 C CA . PRO A 1 100 ? 3.179 50.478 58.274 1.00 16.40 216 PRO A CA 1
ATOM 846 C C . PRO A 1 100 ? 4.131 49.477 57.620 1.00 17.43 216 PRO A C 1
ATOM 847 O O . PRO A 1 100 ? 5.212 49.201 58.148 1.00 16.95 216 PRO A O 1
ATOM 851 N N . ALA A 1 101 ? 3.736 48.947 56.468 1.00 17.39 217 ALA A N 1
ATOM 852 C CA . ALA A 1 101 ? 4.543 47.963 55.752 1.00 19.67 217 ALA A CA 1
ATOM 853 C C . ALA A 1 101 ? 5.470 48.549 54.678 1.00 18.64 217 ALA A C 1
ATOM 854 O O . ALA A 1 101 ? 6.046 47.804 53.891 1.00 18.54 217 ALA A O 1
ATOM 856 N N . MET A 1 102 ? 5.640 49.866 54.660 1.00 17.41 218 MET A N 1
ATOM 857 C CA . MET A 1 102 ? 6.468 50.500 53.632 1.00 19.32 218 MET A CA 1
ATOM 858 C C . MET A 1 102 ? 7.931 50.063 53.544 1.00 18.91 218 MET A C 1
ATOM 859 O O . MET A 1 102 ? 8.562 50.228 52.497 1.00 17.63 218 MET A O 1
ATOM 864 N N . PHE A 1 103 ? 8.476 49.521 54.630 1.00 17.08 219 PHE A N 1
ATOM 865 C CA . PHE A 1 103 ? 9.871 49.074 54.636 1.00 14.70 219 PHE A CA 1
ATOM 866 C C . PHE A 1 103 ? 9.975 47.556 54.503 1.00 14.95 219 PHE A C 1
ATOM 867 O O . PHE A 1 103 ? 11.072 47.007 54.531 1.00 15.08 219 PHE A O 1
ATOM 875 N N . ASP A 1 104 ? 8.834 46.887 54.365 1.00 16.34 220 ASP A N 1
ATOM 876 C CA . ASP A 1 104 ? 8.792 45.428 54.263 1.00 15.62 220 ASP A CA 1
ATOM 877 C C . ASP A 1 104 ? 9.703 44.816 53.203 1.00 17.33 220 ASP A C 1
ATOM 878 O O . ASP A 1 104 ? 10.416 43.854 53.482 1.00 17.89 220 ASP A O 1
ATOM 883 N N . GLN A 1 105 ? 9.674 45.356 51.987 1.00 16.69 221 GLN A N 1
ATOM 884 C CA . GLN A 1 105 ? 10.511 44.827 50.912 1.00 16.59 221 GLN A CA 1
ATOM 885 C C . GLN A 1 105 ? 11.995 45.018 51.234 1.00 15.88 221 GLN A C 1
ATOM 886 O O . GLN A 1 105 ? 12.795 44.094 51.086 1.00 16.46 221 GLN A O 1
ATOM 892 N N . ALA A 1 106 ? 12.364 46.215 51.678 1.00 14.30 222 ALA A N 1
ATOM 893 C CA . ALA A 1 106 ? 13.751 46.490 52.035 1.00 17.87 222 ALA A CA 1
ATOM 894 C C . ALA A 1 106 ? 14.190 45.526 53.138 1.00 16.20 222 ALA A C 1
ATOM 895 O O . ALA A 1 106 ? 15.296 44.993 53.104 1.00 16.49 222 ALA A O 1
ATOM 897 N N . GLN A 1 107 ? 13.318 45.313 54.121 1.00 15.75 223 GLN A N 1
ATOM 898 C CA . GLN A 1 107 ? 13.633 44.418 55.230 1.00 15.68 223 GLN A CA 1
ATOM 899 C C . GLN A 1 107 ? 13.875 42.996 54.740 1.00 16.95 223 GLN A C 1
ATOM 900 O O . GLN A 1 107 ? 14.749 42.299 55.247 1.00 15.61 223 GLN A O 1
ATOM 906 N N . THR A 1 108 ? 13.086 42.569 53.758 1.00 19.44 224 THR A N 1
ATOM 907 C CA . THR A 1 108 ? 13.211 41.225 53.198 1.00 19.16 224 THR A CA 1
ATOM 908 C C . THR A 1 108 ? 14.541 41.065 52.477 1.00 18.97 224 THR A C 1
ATOM 909 O O . THR A 1 108 ? 15.183 40.021 52.558 1.00 19.07 224 THR A O 1
ATOM 913 N N . GLU A 1 109 ? 14.948 42.111 51.770 1.00 18.61 225 GLU A N 1
ATOM 914 C CA . GLU A 1 109 ? 16.203 42.094 51.035 1.00 19.91 225 GLU A CA 1
ATOM 915 C C . GLU A 1 109 ? 17.380 42.052 52.001 1.00 19.18 225 GLU A C 1
ATOM 916 O O . GLU A 1 109 ? 18.366 41.361 51.762 1.00 19.06 225 GLU A O 1
ATOM 922 N N . ILE A 1 110 ? 17.277 42.800 53.092 1.00 16.49 226 ILE A N 1
ATOM 923 C CA . ILE A 1 110 ? 18.348 42.816 54.084 1.00 15.67 226 ILE A CA 1
ATOM 924 C C . ILE A 1 110 ? 18.367 41.488 54.830 1.00 16.04 226 ILE A C 1
ATOM 925 O O . ILE A 1 110 ? 19.429 40.993 55.212 1.00 11.92 226 ILE A O 1
ATOM 930 N N . GLN A 1 111 ? 17.189 40.903 55.025 1.00 16.98 227 GLN A N 1
ATOM 931 C CA . GLN A 1 111 ? 17.098 39.623 55.712 1.00 19.24 227 GLN A CA 1
ATOM 932 C C . GLN A 1 111 ? 17.793 38.564 54.861 1.00 20.41 227 GLN A C 1
ATOM 933 O O . GLN A 1 111 ? 18.507 37.702 55.379 1.00 19.25 227 GLN A O 1
ATOM 939 N N . ALA A 1 112 ? 17.585 38.635 53.549 1.00 20.46 228 ALA A N 1
ATOM 940 C CA . ALA A 1 112 ? 18.214 37.688 52.637 1.00 22.35 228 ALA A CA 1
ATOM 941 C C . ALA A 1 112 ? 19.727 37.892 52.667 1.00 25.03 228 ALA A C 1
ATOM 942 O O . ALA A 1 112 ? 20.493 36.929 52.667 1.00 23.79 228 ALA A O 1
ATOM 944 N N . THR A 1 113 ? 20.155 39.152 52.698 1.00 23.91 229 THR A N 1
ATOM 945 C CA . THR A 1 113 ? 21.580 39.462 52.729 1.00 22.51 229 THR A CA 1
ATOM 946 C C . THR A 1 113 ? 22.253 38.785 53.921 1.00 23.03 229 THR A C 1
ATOM 947 O O . THR A 1 113 ? 23.325 38.193 53.785 1.00 21.39 229 THR A O 1
ATOM 951 N N . MET A 1 114 ? 21.622 38.871 55.091 1.00 20.26 230 MET A N 1
ATOM 952 C CA . MET A 1 114 ? 22.187 38.249 56.279 1.00 21.23 230 MET A CA 1
ATOM 953 C C . MET A 1 114 ? 22.199 36.731 56.124 1.00 21.87 230 MET A C 1
ATOM 954 O O . MET A 1 114 ? 23.209 36.089 56.387 1.00 21.70 230 MET A O 1
ATOM 959 N N . GLU A 1 115 ? 21.081 36.162 55.687 1.00 24.48 231 GLU A N 1
ATOM 960 C CA . GLU A 1 115 ? 21.005 34.716 55.508 1.00 29.75 231 GLU A CA 1
ATOM 961 C C . GLU A 1 115 ? 22.045 34.202 54.513 1.00 29.92 231 GLU A C 1
ATOM 962 O O . GLU A 1 115 ? 22.555 33.089 54.658 1.00 28.98 231 GLU A O 1
ATOM 968 N N . GLU A 1 116 ? 22.370 35.023 53.520 1.00 29.50 232 GLU A N 1
ATOM 969 C CA . GLU A 1 116 ? 23.324 34.642 52.484 1.00 33.51 232 GLU A CA 1
ATOM 970 C C . GLU A 1 116 ? 24.801 34.721 52.862 1.00 31.79 232 GLU A C 1
ATOM 971 O O . GLU A 1 116 ? 25.597 33.919 52.389 1.00 29.95 232 GLU A O 1
ATOM 977 N N . ASN A 1 117 ? 25.174 35.681 53.709 1.00 28.04 233 ASN A N 1
AT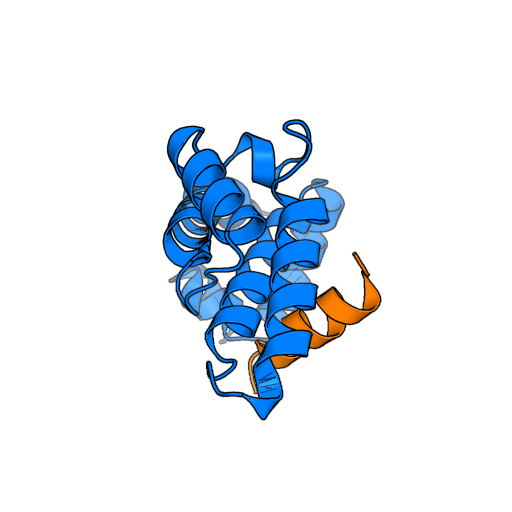OM 978 C CA . ASN A 1 117 ? 26.586 35.816 54.051 1.00 28.20 233 ASN A CA 1
ATOM 979 C C . ASN A 1 117 ? 26.949 35.866 55.531 1.00 25.73 233 ASN A C 1
ATOM 980 O O . ASN A 1 117 ? 27.603 34.955 56.035 1.00 23.69 233 ASN A O 1
ATOM 985 N N . THR A 1 118 ? 26.533 36.926 56.224 1.00 22.99 234 THR A N 1
ATOM 986 C CA . THR A 1 118 ? 26.877 37.089 57.634 1.00 21.51 234 THR A CA 1
ATOM 987 C C . THR A 1 118 ? 26.324 36.050 58.601 1.00 20.04 234 THR A C 1
ATOM 988 O O . THR A 1 118 ? 27.021 35.650 59.535 1.00 16.77 234 THR A O 1
ATOM 992 N N . TYR A 1 119 ? 2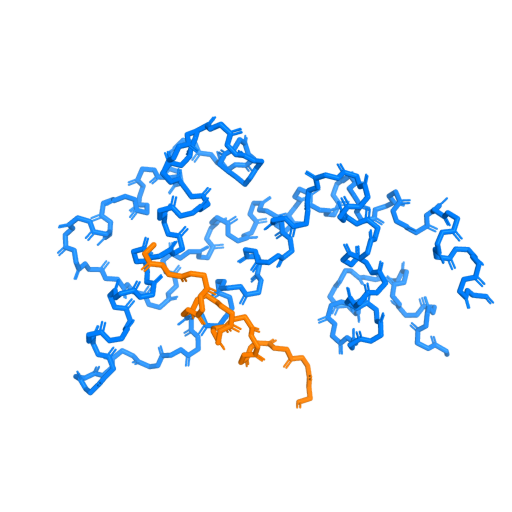5.083 35.620 58.403 1.00 15.97 235 TYR A N 1
ATOM 993 C CA . TYR A 1 119 ? 24.502 34.619 59.295 1.00 16.81 235 TYR A CA 1
ATOM 994 C C . TYR A 1 119 ? 25.334 33.330 59.244 1.00 18.07 235 TYR A C 1
ATOM 995 O O . TYR A 1 119 ? 25.756 32.818 60.279 1.00 17.04 235 TYR A O 1
ATOM 1004 N N . PRO A 1 120 ? 25.588 32.792 58.036 1.00 21.20 236 PRO A N 1
ATOM 1005 C CA . PRO A 1 120 ? 26.387 31.566 57.924 1.00 22.08 236 PRO A CA 1
ATOM 1006 C C . PRO A 1 120 ? 27.793 31.765 58.494 1.00 22.96 236 PRO A C 1
ATOM 1007 O O . PRO A 1 120 ? 28.325 30.885 59.174 1.00 19.00 236 PRO A O 1
ATOM 1011 N N . SER A 1 121 ? 28.394 32.922 58.215 1.00 18.23 237 SER A N 1
ATOM 1012 C CA . SER A 1 121 ? 29.730 33.211 58.718 1.00 19.49 237 SER A CA 1
ATOM 1013 C C . SER A 1 121 ? 29.722 33.270 60.244 1.00 19.53 237 SER A C 1
ATOM 1014 O O . SER A 1 121 ? 30.682 32.855 60.892 1.00 20.48 237 SER A O 1
ATOM 1017 N N . PHE A 1 122 ? 28.639 33.789 60.815 1.00 17.15 238 PHE A N 1
ATOM 1018 C CA . PHE A 1 122 ? 28.518 33.869 62.271 1.00 15.67 238 PHE A CA 1
ATOM 1019 C C . PHE A 1 122 ? 28.526 32.472 62.888 1.00 19.44 238 PHE A C 1
ATOM 1020 O O . PHE A 1 122 ? 29.195 32.230 63.894 1.00 20.07 238 PHE A O 1
ATOM 1028 N N . LEU A 1 123 ? 27.779 31.555 62.280 1.00 19.36 239 LEU A N 1
ATOM 1029 C CA . LEU A 1 123 ? 27.690 30.188 62.786 1.00 20.24 239 LEU A CA 1
ATOM 1030 C C . LEU A 1 123 ? 29.009 29.418 62.689 1.00 22.65 239 LEU A C 1
ATOM 1031 O O . LEU A 1 123 ? 29.157 28.348 63.281 1.00 21.32 239 LEU A O 1
ATOM 1036 N N . LYS A 1 124 ? 29.963 29.964 61.942 1.00 23.70 240 LYS A N 1
ATOM 1037 C CA . LYS A 1 124 ? 31.269 29.331 61.789 1.00 26.92 240 LYS A CA 1
ATOM 1038 C C . LYS A 1 124 ? 32.355 30.211 62.409 1.00 26.51 240 LYS A C 1
ATOM 1039 O O . LYS A 1 124 ? 33.549 29.940 62.260 1.00 27.73 240 LYS A O 1
ATOM 1045 N N . SER A 1 125 ? 31.929 31.252 63.120 1.00 25.25 241 SER A N 1
ATOM 1046 C CA . SER A 1 125 ? 32.847 32.201 63.745 1.00 24.92 241 SER A CA 1
ATOM 1047 C C . SER A 1 125 ? 33.385 31.747 65.095 1.00 28.93 241 SER A C 1
ATOM 1048 O O . SER A 1 125 ? 32.823 30.866 65.743 1.00 28.36 241 SER A O 1
ATOM 1051 N N . ASP A 1 126 ? 34.477 32.375 65.517 1.00 30.39 242 ASP A N 1
ATOM 1052 C CA . ASP A 1 126 ? 35.086 32.062 66.799 1.00 31.52 242 ASP A CA 1
ATOM 1053 C C . ASP A 1 126 ? 34.141 32.472 67.920 1.00 29.69 242 ASP A C 1
ATOM 1054 O O . ASP A 1 126 ? 34.005 31.763 68.912 1.00 29.27 242 ASP A O 1
ATOM 1059 N N . ILE A 1 127 ? 33.487 33.620 67.754 1.00 30.82 243 ILE A N 1
ATOM 1060 C CA . ILE A 1 127 ? 32.559 34.124 68.760 1.00 30.37 243 ILE A CA 1
ATOM 1061 C C . ILE A 1 127 ? 31.487 33.086 69.069 1.00 29.64 243 ILE A C 1
ATOM 1062 O O . ILE A 1 127 ? 31.234 32.773 70.232 1.00 28.14 243 ILE A O 1
ATOM 1067 N N . TYR A 1 128 ? 30.856 32.559 68.025 1.00 25.27 244 TYR A N 1
ATOM 1068 C CA . TYR A 1 128 ? 29.822 31.548 68.204 1.00 26.68 244 TYR A CA 1
ATOM 1069 C C . TYR A 1 128 ? 30.448 30.275 68.763 1.00 28.61 244 TYR A C 1
ATOM 1070 O O . TYR A 1 128 ? 30.005 29.753 69.784 1.00 26.77 244 TYR A O 1
ATOM 1079 N N . LEU A 1 129 ? 31.482 29.783 68.088 1.00 31.17 245 LEU A N 1
ATOM 1080 C CA . LEU A 1 129 ? 32.163 28.569 68.521 1.00 34.47 245 LEU A CA 1
ATOM 1081 C C . LEU A 1 129 ? 32.584 28.621 69.986 1.00 35.08 245 LEU A C 1
ATOM 1082 O O . LEU A 1 129 ? 32.439 27.638 70.710 1.00 36.47 245 LEU A O 1
ATOM 1087 N N . GLU A 1 130 ? 33.095 29.766 70.428 1.00 36.21 246 GLU A N 1
ATOM 1088 C CA . GLU A 1 130 ? 33.513 29.915 71.818 1.00 40.61 246 GLU A CA 1
ATOM 1089 C C . GLU A 1 130 ? 32.302 29.880 72.745 1.00 38.66 246 GLU A C 1
ATOM 1090 O O . GLU A 1 130 ? 32.323 29.213 73.779 1.00 39.88 246 GLU A O 1
ATOM 1096 N N . TYR A 1 131 ? 31.245 30.593 72.368 1.00 34.38 247 TYR A N 1
ATOM 1097 C CA . TYR A 1 131 ? 30.033 30.640 73.178 1.00 32.98 247 TYR A CA 1
ATOM 1098 C C . TYR A 1 131 ? 29.453 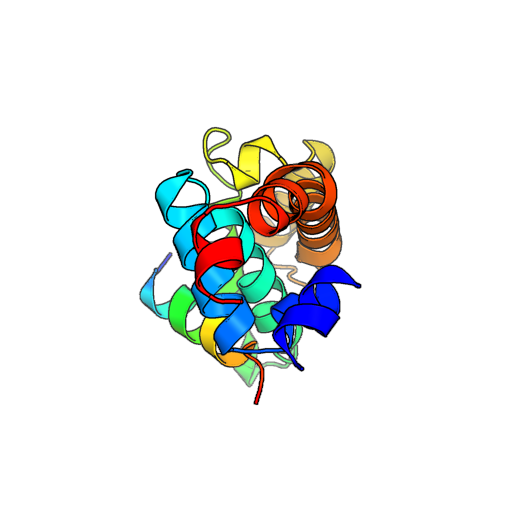29.254 73.424 1.00 34.09 247 TYR A C 1
ATOM 1099 O O . TYR A 1 131 ? 28.984 28.953 74.523 1.00 34.52 247 TYR A O 1
ATOM 1108 N N . THR A 1 132 ? 29.474 28.414 72.396 1.00 35.08 248 THR A N 1
ATOM 1109 C CA . THR A 1 132 ? 28.941 27.064 72.516 1.00 37.40 248 THR A CA 1
ATOM 1110 C C . THR A 1 132 ? 29.895 26.177 73.306 1.00 40.79 248 THR A C 1
ATOM 1111 O O . THR A 1 132 ? 29.497 25.132 73.819 1.00 44.13 248 THR A O 1
ATOM 1115 N N . SER B 2 1 ? 17.588 61.245 61.209 1.00 53.92 2035 SER B N 1
ATOM 1116 C CA . SER B 2 1 ? 16.792 62.202 61.956 1.00 52.89 2035 SER B CA 1
ATOM 1117 C C . SER B 2 1 ? 17.005 62.114 63.464 1.00 52.80 2035 SER B C 1
ATOM 1118 O O . SER B 2 1 ? 16.646 63.043 64.185 1.00 56.47 2035 SER B O 1
ATOM 1121 N N . GLU B 2 2 ? 17.571 61.003 63.939 1.00 50.81 2036 GLU B N 1
ATOM 1122 C CA . GLU B 2 2 ? 17.841 60.821 65.373 1.00 48.38 2036 GLU B CA 1
ATOM 1123 C C . GLU B 2 2 ? 18.181 59.383 65.756 1.00 45.98 2036 GLU B C 1
ATOM 1124 O O . GLU B 2 2 ? 17.343 58.488 65.633 1.00 42.27 2036 GLU B O 1
ATOM 1130 N N . ASP B 2 3 ? 19.405 59.169 66.238 1.00 44.11 2037 ASP B N 1
ATOM 1131 C CA . ASP B 2 3 ? 19.849 57.835 66.644 1.00 44.30 2037 ASP B CA 1
ATOM 1132 C C . ASP B 2 3 ? 19.107 57.367 67.872 1.00 42.83 2037 ASP B C 1
ATOM 1133 O O . ASP B 2 3 ? 18.883 56.171 68.064 1.00 40.39 2037 ASP B O 1
ATOM 1138 N N . ASP B 2 4 ? 18.738 58.323 68.706 1.00 42.91 2038 ASP B N 1
ATOM 1139 C CA . ASP B 2 4 ? 18.003 58.050 69.930 1.00 43.60 2038 ASP B CA 1
ATOM 1140 C C . ASP B 2 4 ? 16.587 57.587 69.592 1.00 40.43 2038 ASP B C 1
ATOM 1141 O O . ASP B 2 4 ? 16.038 56.724 70.266 1.00 39.66 2038 ASP B O 1
ATOM 1146 N N . LEU B 2 5 ? 16.001 58.159 68.546 1.00 36.09 2039 LEU B N 1
ATOM 1147 C CA . LEU B 2 5 ? 14.653 57.770 68.138 1.00 32.75 2039 LEU B CA 1
ATOM 1148 C C . LEU B 2 5 ? 14.708 56.382 67.509 1.00 29.85 2039 LEU B C 1
ATOM 1149 O O . LEU B 2 5 ? 13.793 55.583 67.673 1.00 26.87 2039 LEU B O 1
ATOM 1154 N N . LEU B 2 6 ? 15.789 56.109 66.786 1.00 26.45 2040 LEU B N 1
ATOM 1155 C CA . LEU B 2 6 ? 15.975 54.817 66.150 1.00 24.49 2040 LEU B CA 1
ATOM 1156 C C . LEU B 2 6 ? 16.192 53.762 67.229 1.00 24.95 2040 LEU B C 1
ATOM 1157 O O . LEU B 2 6 ? 15.689 52.643 67.133 1.00 19.48 2040 LEU B O 1
ATOM 1162 N N . GLN B 2 7 ? 16.933 54.131 68.268 1.00 25.28 2041 GLN B N 1
ATOM 1163 C CA . GLN B 2 7 ? 17.211 53.208 69.361 1.00 27.35 2041 GLN B CA 1
ATOM 1164 C C . GLN B 2 7 ? 15.947 52.798 70.104 1.00 25.28 2041 GLN B C 1
ATOM 1165 O O . GLN B 2 7 ? 15.818 51.653 70.531 1.00 25.45 2041 GLN B O 1
ATOM 1171 N N . GLU B 2 8 ? 15.015 53.731 70.258 1.00 26.49 2042 GLU B N 1
ATOM 1172 C CA . GLU B 2 8 ? 13.760 53.445 70.945 1.00 26.47 2042 GLU B CA 1
ATOM 1173 C C . GLU B 2 8 ? 12.944 52.492 70.074 1.00 24.52 2042 GLU B C 1
ATOM 1174 O O . GLU B 2 8 ? 12.340 51.535 70.563 1.00 19.13 2042 GLU B O 1
ATOM 1180 N N . CYS B 2 9 ? 12.943 52.757 68.773 1.00 20.25 2043 CYS B N 1
ATOM 1181 C CA . CYS B 2 9 ? 12.228 51.916 67.819 1.00 19.59 2043 CYS B CA 1
ATOM 1182 C C . CYS B 2 9 ? 12.789 50.490 67.816 1.00 17.90 2043 CYS B C 1
ATOM 1183 O O . CYS B 2 9 ? 12.037 49.515 67.866 1.00 19.58 2043 CYS B O 1
ATOM 1186 N N . ILE B 2 10 ? 14.113 50.375 67.754 1.00 16.45 2044 ILE B N 1
ATOM 1187 C CA . ILE B 2 10 ? 14.779 49.074 67.738 1.00 18.23 2044 ILE B CA 1
ATOM 1188 C C . ILE B 2 10 ? 14.481 48.304 69.026 1.00 20.54 2044 ILE B C 1
ATOM 1189 O O . ILE B 2 10 ? 14.156 47.118 68.992 1.00 20.88 2044 ILE B O 1
ATOM 1194 N N . SER B 2 11 ? 14.571 48.984 70.163 1.00 17.99 2045 SER B N 1
ATOM 1195 C CA . SER B 2 11 ? 14.294 48.341 71.442 1.00 20.38 2045 SER B CA 1
ATOM 1196 C C . SER B 2 11 ? 12.879 47.753 71.512 1.00 22.01 2045 SER B C 1
ATOM 1197 O O . SER B 2 11 ? 12.680 46.660 72.043 1.00 21.77 2045 SER B O 1
ATOM 1200 N N . SER B 2 12 ? 11.896 48.464 70.967 1.00 20.69 2046 SER B N 1
ATOM 1201 C CA . SER B 2 12 ? 10.517 47.985 71.006 1.00 20.68 2046 SER B CA 1
ATOM 1202 C C . SER B 2 12 ? 10.312 46.687 70.230 1.00 22.84 2046 SER B C 1
ATOM 1203 O O . SER B 2 12 ? 9.337 45.970 70.453 1.00 22.16 2046 SER B O 1
ATOM 1206 N N . ALA B 2 13 ? 11.235 46.375 69.318 1.00 23.05 2047 ALA B N 1
ATOM 1207 C CA . ALA B 2 13 ? 11.120 45.169 68.500 1.00 21.21 2047 ALA B CA 1
ATOM 1208 C C . ALA B 2 13 ? 11.899 43.970 69.026 1.00 22.10 2047 ALA B C 1
ATOM 1209 O O . ALA B 2 13 ? 11.881 42.896 68.419 1.00 19.94 2047 ALA B O 1
ATOM 1211 N N . MET B 2 14 ? 12.594 44.160 70.144 1.00 22.14 2048 MET B N 1
ATOM 1212 C CA . MET B 2 14 ? 13.368 43.094 70.764 1.00 25.76 2048 MET B CA 1
ATOM 1213 C C . MET B 2 14 ? 12.484 42.027 71.408 1.00 30.36 2048 MET B C 1
ATOM 1214 O O . MET B 2 14 ? 11.358 42.304 71.841 1.00 26.83 2048 MET B O 1
ATOM 1219 N N . PRO B 2 15 ? 13.004 40.788 71.505 1.00 34.03 2049 PRO B N 1
ATOM 1220 C CA . PRO B 2 15 ? 12.285 39.653 72.095 1.00 38.51 2049 PRO B CA 1
ATOM 1221 C C . PRO B 2 15 ? 12.073 39.878 73.593 1.00 41.98 2049 PRO B C 1
ATOM 1222 O O . PRO B 2 15 ? 12.903 40.508 74.258 1.00 43.21 2049 PRO B O 1
ATOM 1226 N N . LYS B 2 16 ? 10.965 39.351 74.111 1.00 47.65 2050 LYS B N 1
ATOM 1227 C CA . LYS B 2 16 ? 10.605 39.499 75.520 1.00 52.47 2050 LYS B CA 1
ATOM 1228 C C . LYS B 2 16 ? 10.042 40.902 75.721 1.00 53.98 2050 LYS B C 1
ATOM 1229 O O . LYS B 2 16 ? 10.357 41.583 76.697 1.00 56.59 2050 LYS B O 1
#

InterPro domains:
  IPR001158 DIX domain [PF00778] (783-858)
  IPR001158 DIX domain [PS50841] (780-862)
  IPR001158 DIX domain [SM00021] (780-862)
  IPR014936 Axin beta-catenin binding [PF08833] (465-496)
  IPR016137 RGS domain [PF00615] (88-210)
  IPR016137 RGS domain [PR01301] (85-106)
  IPR016137 RGS domain [PR01301] (107-125)
  IPR016137 RGS domain [PR01301] (185-204)
  IPR016137 RGS domain [PS50132] (88-211)
  IPR016137 RGS domain [SM00315] (88-211)
  IPR024066 RGS, subdomain 1/3 [G3DSA:1.10.196.10] (82-115)
  IPR024066 RGS, subdomain 1/3 [G3DSA:1.10.196.10] (193-212)
  IPR029071 Ubiquitin-like domain superfamily [SSF54236] (781-862)
  IPR032101 Axin-1/2, tankyrase-binding domain [PF16646] (9-82)
  IPR032101 Axin-1/2, tankyrase-binding domain [cd11582] (11-80)
  IPR036305 RGS domain superfamily [SSF48097] (76-218)
  IPR038207 DIX domain superfamily [G3DSA:2.40.240.130] (779-862)
  IPR043581 Axin-like [PTHR46102] (1-862)
  IPR044926 RGS, subdomain 2 [G3DSA:1.10.167.10] (116-192)

B-factor: mean 27.41, std 11.45, range [10.81, 77.49]

GO terms:
  GO:0090090 negative regulation of canonical Wnt signaling pathway (P, IMP)
  GO:0005515 protein binding (F, IPI)
  GO:0005634 nucleus (C, IDA)
  GO:0005737 cytoplasm (C, IDA)
  GO:0016328 lateral plasma membrane (C, IDA)
  GO:0005634 nucleus (C, EXP)
  GO:0005737 cytoplasm (C, EXP)
  GO:0031625 ubiquitin protein ligase binding (F, IPI)
  GO:0019899 enzyme binding (F, IPI)
  GO:0005829 cytosol (C, TAS)
  GO:0042802 identical protein binding (F, IPI)
  GO:0060090 molecular adaptor activity (F, IDA)
  GO:0008013 beta-catenin binding (F, IDA)
  GO:0048471 perinuclear region of cytoplasm (C, IDA)
  GO:0071944 cell periphery (C, IDA)
  GO:0045732 positive regulation of protein catabolic process (P, IDA)
  GO:0043539 protein serine/threonine kinase activator activity (F, IDA)
  GO:0030877 beta-catenin destruction complex (C, IDA)
  GO:1904885 beta-catenin destruction complex assembly (P, IDA)
  GO:0090090 negative regulation of canonical Wnt signaling pathway (P, IDA)

CATH classification: 1.10.196.10 (+1 more: 1.10.167.10)

Radius of gyration: 15.58 Å; Cα contacts (8 Å, |Δi|>4): 164; chains: 2; bounding box: 39×38×33 Å

Foldseek 3Di:
DQLVVCVVDVVSLVVDPVSLVLLLVLCVVVPHSVLVVLLVLLVVLLPDDPDPVCLVVSLVSLVVSCVPQCVDCPHPLNVQFDPVLSVQSVVCNVVSPDHSCSCVRSSVSSSVVCVVPSSVVSCVDPSSVVVD/DDPVVVVVVVVVPDDD

Organism: Homo sapiens (NCBI:txid9606)

Solvent-accessible surface area: 8282 Å² total; per-residue (Å²): 95,77,67,89,127,3,50,141,41,3,101,41,0,7,102,31,86,84,0,10,68,31,0,90,52,19,0,123,117,109,66,9,12,45,2,1,17,0,26,4,0,2,31,1,0,89,126,42,124,88,56,127,96,40,104,128,117,12,30,127,3,0,72,0,0,21,120,101,9,0,84,99,92,105,36,33,3,0,141,78,6,131,100,78,14,22,68,131,1,70,25,12,9,121,147,98,120,20,89,28,43,8,2,52,100,0,15,79,25,0,39,40,22,0,77,135,90,15,20,44,42,0,36,156,14,119,40,16,96,145,106,72,58,91,87,87,32,5,108,115,9,26,73,55,16,56,19,223

Sequence (148 aa):
PPYLKWAESLHSLLDDQDGISLFRTFLKQEGCADLLDFWFACTGFRKLEPCDSNEEKRLKLARAIYRKYILLDDNNNNGIVSRQTKPATKSFIKGCIMKQLIDPAMFDQAQTEIQATMEENTYPSFLKSDIYLEYTSEDDLLQECISSAMPK